Protein AF-I8U2A9-F1 (afdb_monomer_lite)

pLDDT: mean 92.54, std 3.43, range [76.19, 96.19]

Sequence (96 aa):
MIVFDEAVVKKMLLEEGYSDEGEIDMIFNELNIIDASLQRVLDAYLADRTIVDEFKVEGLTINIIMSKFKCDFWKALGFMNTSITNHQLAKELYDM

Foldseek 3Di:
DEDDDLVLLVVVCVVVPDPDPVVSVVLVVLRVLADHVCNVQVVCCSPPNDGDQVDAQLNDGLVLQCVQVVDDSSVSSSQVRVCVVPSVSRNVSNVD

Organism: NCBI:txid1192197

Structure (mmCIF, N/CA/C/O backbone):
data_AF-I8U2A9-F1
#
_entry.id   AF-I8U2A9-F1
#
loop_
_atom_site.group_PDB
_atom_site.id
_atom_site.type_symbol
_atom_site.label_atom_id
_atom_site.label_alt_id
_atom_site.label_comp_id
_atom_site.label_asym_id
_atom_site.label_entity_id
_atom_site.label_seq_id
_atom_site.pdbx_PDB_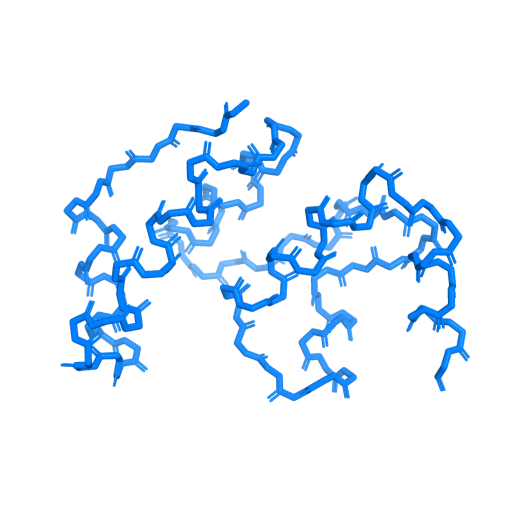ins_code
_atom_site.Cartn_x
_atom_site.Cartn_y
_atom_site.Cartn_z
_atom_site.occupancy
_atom_site.B_iso_or_equiv
_atom_site.auth_seq_id
_atom_site.auth_comp_id
_atom_site.auth_asym_id
_atom_site.auth_atom_id
_atom_site.pdbx_PDB_model_num
ATOM 1 N N . MET A 1 1 ? 0.655 6.812 -12.467 1.00 79.19 1 MET A N 1
ATOM 2 C CA . MET A 1 1 ? -0.001 7.154 -11.199 1.00 79.19 1 MET A CA 1
ATOM 3 C C . MET A 1 1 ? -1.256 6.323 -11.087 1.00 79.19 1 MET A C 1
ATOM 5 O O . MET A 1 1 ? -1.938 6.156 -12.096 1.00 79.19 1 MET A O 1
ATOM 9 N N . ILE A 1 2 ? -1.500 5.779 -9.906 1.00 91.62 2 ILE A N 1
ATOM 10 C CA . ILE A 1 2 ? -2.739 5.079 -9.567 1.00 91.62 2 ILE A CA 1
ATOM 11 C C . ILE A 1 2 ? -3.912 6.054 -9.402 1.00 91.62 2 ILE A C 1
ATOM 13 O O . ILE A 1 2 ? -3.721 7.257 -9.240 1.00 91.62 2 ILE A O 1
ATOM 17 N N . VAL A 1 3 ? -5.126 5.521 -9.436 1.00 91.81 3 VAL A N 1
ATOM 18 C CA . VAL A 1 3 ? -6.373 6.223 -9.128 1.00 91.81 3 VAL A CA 1
ATOM 19 C C . VAL A 1 3 ? -7.003 5.543 -7.920 1.00 91.81 3 VAL A C 1
ATOM 21 O O . VAL A 1 3 ? -7.096 4.318 -7.880 1.00 91.81 3 VAL A O 1
ATOM 24 N N . PHE A 1 4 ? -7.438 6.323 -6.938 1.00 93.06 4 PHE A N 1
ATOM 25 C CA . PHE A 1 4 ? -8.072 5.812 -5.727 1.00 93.06 4 PHE A CA 1
ATOM 26 C C . PHE A 1 4 ? -9.106 6.810 -5.199 1.00 93.06 4 PHE A C 1
ATOM 28 O O . PHE A 1 4 ? -9.047 8.003 -5.496 1.00 93.06 4 PHE A O 1
ATOM 35 N N . ASP A 1 5 ? -10.065 6.309 -4.425 1.00 93.69 5 ASP A N 1
ATOM 36 C CA . ASP A 1 5 ? -11.039 7.136 -3.716 1.00 93.69 5 ASP A CA 1
ATOM 37 C C . ASP A 1 5 ? -10.488 7.480 -2.326 1.00 93.69 5 ASP A C 1
ATOM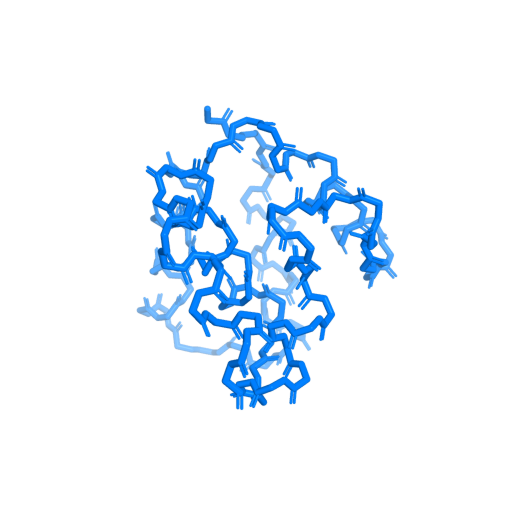 39 O O . ASP A 1 5 ? -10.331 6.605 -1.468 1.00 93.69 5 ASP A O 1
ATOM 43 N N . GLU A 1 6 ? -10.192 8.761 -2.103 1.00 93.44 6 GLU A N 1
ATOM 44 C CA . GLU A 1 6 ? -9.661 9.260 -0.833 1.00 93.44 6 GLU A CA 1
ATOM 45 C C . GLU A 1 6 ? -10.562 8.932 0.362 1.00 93.44 6 GLU A C 1
ATOM 47 O O . GLU A 1 6 ? -10.059 8.616 1.440 1.00 93.44 6 GLU A O 1
ATOM 52 N N . ALA A 1 7 ? -11.888 8.956 0.204 1.00 94.25 7 ALA A N 1
ATOM 53 C CA . ALA A 1 7 ? -12.806 8.658 1.298 1.00 94.25 7 ALA A CA 1
ATOM 54 C C . ALA A 1 7 ? -12.758 7.172 1.677 1.00 94.25 7 ALA A C 1
ATOM 56 O O . ALA A 1 7 ? -12.805 6.838 2.865 1.00 94.25 7 ALA A O 1
ATOM 57 N N . VAL A 1 8 ? -12.622 6.285 0.685 1.00 94.25 8 VAL A N 1
ATOM 58 C CA . VAL A 1 8 ? -12.462 4.839 0.912 1.00 94.25 8 VAL A CA 1
ATOM 59 C C . VAL A 1 8 ? -11.143 4.560 1.621 1.00 94.25 8 VAL A C 1
ATOM 61 O O . VAL A 1 8 ? -11.146 3.900 2.660 1.00 94.25 8 VAL A O 1
ATOM 64 N N . VAL A 1 9 ? -10.037 5.111 1.117 1.00 95.31 9 VAL A N 1
ATOM 65 C CA . VAL A 1 9 ? -8.704 4.945 1.719 1.00 95.31 9 VAL A CA 1
ATOM 66 C C . VAL A 1 9 ? -8.669 5.524 3.134 1.00 95.31 9 VAL A C 1
ATOM 68 O O . VAL A 1 9 ? -8.211 4.861 4.059 1.00 95.31 9 VAL A O 1
ATOM 71 N N . LYS A 1 10 ? -9.220 6.722 3.356 1.00 94.81 10 LYS A N 1
ATOM 72 C CA . LYS A 1 10 ? -9.254 7.334 4.691 1.00 94.81 10 LYS A CA 1
ATOM 73 C C . LYS A 1 10 ? -10.038 6.481 5.680 1.00 94.81 10 LYS A C 1
ATOM 75 O O . LYS A 1 10 ? -9.562 6.228 6.782 1.00 94.81 10 LYS A O 1
ATOM 80 N N . LYS A 1 11 ? -11.231 6.017 5.297 1.00 94.56 11 LYS A N 1
ATOM 81 C CA . LYS A 1 11 ? -12.040 5.126 6.141 1.00 94.56 11 LYS A CA 1
ATOM 82 C C . LYS A 1 11 ? -11.264 3.856 6.491 1.00 94.56 11 LYS A C 1
ATOM 84 O O . LYS A 1 11 ? -11.256 3.433 7.641 1.00 94.56 11 LYS A O 1
ATOM 89 N N . MET A 1 12 ? -10.600 3.291 5.495 1.00 94.75 12 MET A N 1
ATOM 90 C CA . MET A 1 12 ? -9.804 2.084 5.605 1.00 94.75 12 MET A CA 1
ATOM 91 C C . MET A 1 12 ? -8.628 2.230 6.583 1.00 94.75 12 MET A C 1
ATOM 93 O O . MET A 1 12 ? -8.453 1.375 7.447 1.00 94.75 12 MET A O 1
ATOM 97 N N . LEU A 1 13 ? -7.878 3.328 6.492 1.00 95.31 13 LEU A N 1
ATOM 98 C CA . LEU A 1 13 ? -6.787 3.654 7.412 1.00 95.31 13 LEU A CA 1
ATOM 99 C C . LEU A 1 13 ? -7.289 3.810 8.855 1.00 95.31 13 LEU A C 1
ATOM 101 O O . LEU A 1 13 ? -6.711 3.247 9.783 1.00 95.31 13 LEU A O 1
ATOM 105 N N . LEU A 1 14 ? -8.412 4.505 9.052 1.00 95.12 14 LEU A N 1
ATOM 106 C CA . LEU A 1 14 ? -9.020 4.645 10.379 1.00 95.12 14 LEU A CA 1
ATOM 107 C C . LEU A 1 14 ? -9.430 3.282 10.972 1.00 95.12 14 LEU A C 1
ATOM 109 O O . LEU A 1 14 ? -9.234 3.048 12.164 1.00 95.12 14 LEU A O 1
ATOM 113 N N . GLU A 1 15 ? -9.976 2.370 10.158 1.00 94.62 15 GLU A N 1
ATOM 114 C CA . GLU A 1 15 ? -10.328 1.001 10.580 1.00 94.62 15 GLU A CA 1
ATOM 115 C C . GLU A 1 15 ? -9.101 0.168 10.980 1.00 94.62 15 GLU A C 1
ATOM 117 O O . GLU A 1 15 ? -9.192 -0.690 11.857 1.00 94.62 15 GLU A O 1
ATOM 122 N N . GLU A 1 16 ? -7.953 0.431 10.360 1.00 92.94 16 GLU A N 1
ATOM 123 C CA . GLU A 1 16 ? -6.677 -0.234 10.647 1.00 92.94 16 GLU A CA 1
ATOM 124 C C . GLU A 1 16 ? -5.917 0.385 11.829 1.00 92.94 16 GLU A C 1
ATOM 126 O O . GLU A 1 16 ? -4.868 -0.123 12.223 1.00 92.94 16 GLU A O 1
ATOM 131 N N . GLY A 1 17 ? -6.464 1.441 12.436 1.00 94.56 17 GLY A N 1
ATOM 132 C CA . GLY A 1 17 ? -5.918 2.067 13.638 1.00 94.56 17 GLY A CA 1
ATOM 133 C C . GLY A 1 17 ? -5.002 3.259 13.379 1.00 94.56 17 GLY A C 1
ATOM 134 O O . GLY A 1 17 ? -4.415 3.771 14.333 1.00 94.56 17 GLY A O 1
ATOM 135 N N . TYR A 1 18 ? -4.903 3.743 12.138 1.00 94.00 18 TYR A N 1
ATOM 136 C CA . TYR A 1 18 ? -4.261 5.027 11.872 1.00 94.00 18 TYR A CA 1
ATOM 137 C C . TYR A 1 18 ? -5.133 6.139 12.448 1.00 94.00 18 TYR A C 1
ATOM 139 O O . TYR A 1 18 ? -6.284 6.307 12.054 1.00 94.00 18 TYR A O 1
ATOM 147 N N . SER A 1 19 ? -4.590 6.900 13.390 1.00 90.50 19 SER A N 1
ATOM 148 C CA . SER A 1 19 ? -5.274 8.049 13.996 1.00 90.50 19 SER A CA 1
ATOM 149 C C . SER A 1 19 ? -4.487 9.349 13.872 1.00 90.50 19 SER A C 1
ATOM 151 O O . SER A 1 19 ? -5.014 10.407 14.205 1.00 90.50 19 SER A O 1
ATOM 153 N N . ASP A 1 20 ? -3.227 9.269 13.447 1.00 93.44 20 ASP A N 1
ATOM 154 C CA . ASP A 1 20 ? -2.380 10.432 13.222 1.00 93.44 20 ASP A CA 1
ATOM 155 C C . ASP A 1 20 ? -2.648 11.008 11.827 1.00 93.44 20 ASP A C 1
ATOM 157 O O . ASP A 1 20 ? -2.494 10.322 10.816 1.00 93.44 20 ASP A O 1
ATOM 161 N N . GLU A 1 21 ? -3.080 12.270 11.769 1.00 91.44 21 GLU A N 1
ATOM 162 C CA . GLU A 1 21 ? -3.378 12.936 10.494 1.00 91.44 21 GLU A CA 1
ATOM 163 C C . GLU A 1 21 ? -2.126 13.074 9.621 1.00 91.44 21 GLU A C 1
ATOM 165 O O . GLU A 1 21 ? -2.223 12.947 8.404 1.00 91.44 21 GLU A O 1
ATOM 170 N N . GLY A 1 22 ? -0.948 13.251 10.229 1.00 92.19 22 GLY A N 1
ATOM 171 C CA . GLY A 1 22 ? 0.317 13.333 9.504 1.00 92.19 22 GLY A CA 1
ATOM 172 C C . GLY A 1 22 ? 0.681 12.021 8.810 1.00 92.19 22 GLY A C 1
ATOM 173 O O . GLY A 1 22 ? 1.103 12.038 7.654 1.00 92.19 22 GLY A O 1
ATOM 174 N N . GLU A 1 23 ? 0.480 10.881 9.474 1.00 91.62 23 GLU A N 1
ATOM 175 C CA . GLU A 1 23 ? 0.663 9.558 8.863 1.00 91.62 23 GLU A CA 1
ATOM 176 C C . GLU A 1 23 ? -0.339 9.306 7.731 1.00 91.62 23 GLU A C 1
ATOM 178 O O . GLU A 1 23 ? 0.046 8.818 6.667 1.00 91.62 23 GLU A O 1
ATOM 183 N N . ILE A 1 24 ? -1.609 9.674 7.919 1.00 93.62 24 ILE A N 1
ATOM 184 C CA . ILE A 1 24 ? -2.643 9.530 6.883 1.00 93.62 24 ILE A CA 1
ATOM 185 C C . ILE A 1 24 ? -2.302 10.387 5.653 1.00 93.62 24 ILE A C 1
ATOM 187 O O . ILE A 1 24 ? -2.353 9.895 4.523 1.00 93.62 24 ILE A O 1
ATOM 191 N N . ASP A 1 25 ? -1.899 11.641 5.858 1.00 94.06 25 ASP A N 1
ATOM 192 C CA . ASP A 1 25 ? -1.486 12.542 4.780 1.00 94.06 25 ASP A CA 1
ATOM 193 C C . ASP A 1 25 ? -0.228 12.031 4.064 1.00 94.06 25 ASP A C 1
ATOM 195 O O . ASP A 1 25 ? -0.110 12.148 2.841 1.00 94.06 25 ASP A O 1
ATOM 199 N N . MET A 1 26 ? 0.713 11.425 4.796 1.00 92.38 26 MET A N 1
ATOM 200 C CA . MET A 1 26 ? 1.896 10.803 4.201 1.00 92.38 26 MET A CA 1
ATOM 201 C C . MET A 1 26 ? 1.508 9.661 3.258 1.00 92.38 26 MET A C 1
ATOM 203 O O . MET A 1 26 ? 2.012 9.615 2.137 1.00 92.38 26 MET A O 1
ATOM 207 N N . ILE A 1 27 ? 0.570 8.799 3.658 1.00 93.94 27 ILE A N 1
ATOM 208 C CA . ILE A 1 27 ? 0.074 7.710 2.805 1.00 93.94 27 ILE A CA 1
ATOM 209 C C . ILE A 1 27 ? -0.591 8.273 1.546 1.00 93.94 27 ILE A C 1
ATOM 211 O O . ILE A 1 27 ? -0.318 7.795 0.447 1.00 93.94 27 ILE A O 1
ATOM 215 N N . PHE A 1 28 ? -1.399 9.329 1.658 1.00 94.31 28 PHE A N 1
ATOM 216 C CA . PHE A 1 28 ? -1.980 9.975 0.476 1.00 94.31 28 PHE A CA 1
ATOM 217 C C . PHE A 1 28 ? -0.927 10.564 -0.465 1.00 94.31 28 PHE A C 1
ATOM 219 O O . PHE A 1 28 ? -1.027 10.408 -1.686 1.00 94.31 28 PHE A O 1
ATOM 226 N N . ASN A 1 29 ? 0.110 11.197 0.081 1.00 92.25 29 ASN A N 1
ATOM 227 C CA . ASN A 1 29 ? 1.226 11.706 -0.713 1.00 92.25 29 ASN A CA 1
ATOM 228 C C . ASN A 1 29 ? 1.986 10.580 -1.423 1.00 92.25 29 ASN A C 1
ATOM 230 O O . ASN A 1 29 ? 2.343 10.735 -2.591 1.00 92.25 29 ASN A O 1
ATOM 234 N N . GLU A 1 30 ? 2.194 9.446 -0.754 1.00 90.69 30 GLU A N 1
ATOM 235 C CA . GLU A 1 30 ? 2.803 8.267 -1.367 1.00 90.69 30 GLU A CA 1
ATOM 236 C C . GLU A 1 30 ? 1.930 7.715 -2.493 1.00 90.69 30 GLU A C 1
ATOM 238 O O . GLU A 1 30 ? 2.428 7.537 -3.603 1.00 90.69 30 GLU A O 1
ATOM 243 N N . LEU A 1 31 ? 0.626 7.527 -2.265 1.00 92.81 31 LEU A N 1
ATOM 244 C CA . LEU A 1 31 ? -0.312 7.027 -3.277 1.00 92.81 31 LEU A CA 1
ATOM 245 C C . LEU A 1 31 ? -0.305 7.889 -4.555 1.00 92.81 31 LEU A C 1
ATOM 247 O O . LEU A 1 31 ? -0.346 7.353 -5.663 1.00 92.81 31 LEU A O 1
ATOM 251 N N . ASN A 1 32 ? -0.146 9.209 -4.428 1.00 91.31 32 ASN A N 1
ATOM 252 C CA . ASN A 1 32 ? -0.042 10.133 -5.566 1.00 91.31 32 ASN A CA 1
ATOM 253 C C . ASN A 1 32 ? 1.228 9.961 -6.420 1.00 91.31 32 ASN A C 1
ATOM 255 O O . ASN A 1 32 ? 1.302 10.486 -7.533 1.00 91.31 32 ASN A O 1
ATOM 259 N N . ILE A 1 33 ? 2.233 9.229 -5.940 1.00 90.25 33 ILE A N 1
ATOM 260 C CA . ILE A 1 33 ? 3.469 8.943 -6.685 1.00 90.25 33 ILE A CA 1
ATOM 261 C C . ILE A 1 33 ? 3.647 7.453 -6.995 1.00 90.25 33 ILE A C 1
ATOM 263 O O . ILE A 1 33 ? 4.670 7.065 -7.564 1.00 90.25 33 ILE A O 1
ATOM 267 N N . ILE A 1 34 ? 2.662 6.613 -6.659 1.00 91.81 34 ILE A N 1
ATOM 268 C CA . ILE A 1 34 ? 2.716 5.182 -6.953 1.00 91.81 34 ILE A CA 1
ATOM 269 C C . ILE A 1 34 ? 2.568 4.914 -8.454 1.00 91.81 34 ILE A C 1
ATOM 271 O O . ILE A 1 34 ? 1.733 5.497 -9.161 1.00 91.81 34 ILE A O 1
ATOM 275 N N . ASP A 1 35 ? 3.403 4.001 -8.942 1.00 93.38 35 ASP A N 1
ATOM 276 C CA . ASP A 1 35 ? 3.409 3.527 -10.313 1.00 93.38 35 ASP A CA 1
ATOM 277 C C . ASP A 1 35 ? 2.073 2.863 -10.681 1.00 93.38 35 ASP A C 1
ATOM 279 O O . ASP A 1 35 ? 1.481 2.109 -9.909 1.00 93.38 35 ASP A O 1
ATOM 283 N N . ALA A 1 36 ? 1.590 3.130 -11.897 1.00 93.94 36 ALA A N 1
ATOM 284 C CA . ALA A 1 36 ? 0.283 2.643 -12.342 1.00 93.94 36 ALA A CA 1
ATOM 285 C C . ALA A 1 36 ? 0.193 1.105 -12.389 1.00 93.94 36 ALA A C 1
ATOM 287 O O . ALA A 1 36 ? -0.902 0.552 -12.308 1.00 93.94 36 ALA A O 1
ATOM 288 N N . SER A 1 37 ? 1.321 0.400 -12.495 1.00 93.62 37 SER A N 1
ATOM 289 C CA . SER A 1 37 ? 1.357 -1.065 -12.479 1.00 93.62 37 SER A CA 1
ATOM 290 C C . SER A 1 37 ? 0.902 -1.673 -11.144 1.00 93.62 37 SER A C 1
ATOM 292 O O . SER A 1 37 ? 0.447 -2.818 -11.123 1.00 93.62 37 SER A O 1
ATOM 294 N N . LEU A 1 38 ? 0.919 -0.895 -10.054 1.00 94.75 38 LEU A N 1
ATOM 295 C CA . LEU A 1 38 ? 0.415 -1.302 -8.741 1.00 94.75 38 LEU A CA 1
ATOM 296 C C . LEU A 1 38 ? -1.090 -1.078 -8.557 1.00 94.75 38 LEU A C 1
ATOM 298 O O . LEU A 1 38 ? -1.625 -1.459 -7.517 1.00 94.75 38 LEU A O 1
ATOM 302 N N . GLN A 1 39 ? -1.802 -0.548 -9.561 1.00 94.94 39 GLN A N 1
ATOM 303 C CA . GLN A 1 39 ? -3.247 -0.303 -9.474 1.00 94.94 39 GLN A CA 1
ATOM 304 C C . GLN A 1 39 ? -4.016 -1.556 -9.042 1.00 94.94 39 GLN A C 1
ATOM 306 O O . GLN A 1 39 ? -4.784 -1.513 -8.092 1.00 94.94 39 GLN A O 1
ATOM 311 N N . ARG A 1 40 ? -3.752 -2.702 -9.683 1.00 94.81 40 ARG A N 1
ATOM 312 C CA . ARG A 1 40 ? -4.442 -3.962 -9.363 1.00 94.81 40 ARG A CA 1
ATOM 313 C C . ARG A 1 40 ? -4.148 -4.446 -7.941 1.00 94.81 40 ARG A C 1
ATOM 315 O O . ARG A 1 40 ? -5.002 -5.079 -7.329 1.00 94.81 40 ARG A O 1
ATOM 322 N N . VAL A 1 41 ? -2.943 -4.178 -7.438 1.00 95.31 41 VAL A N 1
ATOM 323 C CA . VAL A 1 41 ? -2.541 -4.536 -6.072 1.00 95.31 41 VAL A CA 1
ATOM 324 C C . VAL A 1 41 ? -3.326 -3.693 -5.070 1.00 95.31 41 VAL A C 1
ATOM 326 O O . VAL A 1 41 ? -3.875 -4.243 -4.119 1.00 95.31 41 VAL A O 1
ATOM 329 N N . LEU A 1 42 ? -3.431 -2.383 -5.315 1.00 95.94 42 LEU A N 1
ATOM 330 C CA . LEU A 1 42 ? -4.231 -1.489 -4.485 1.00 95.94 42 LEU A CA 1
ATOM 331 C C . LEU A 1 42 ? -5.721 -1.840 -4.550 1.00 95.94 42 LEU A C 1
ATOM 333 O O . LEU A 1 42 ? -6.332 -2.020 -3.505 1.00 95.94 42 LEU A O 1
ATOM 337 N N . ASP A 1 43 ? -6.294 -1.999 -5.743 1.00 95.19 43 ASP A N 1
ATOM 338 C CA . ASP A 1 43 ? -7.723 -2.289 -5.924 1.00 95.19 43 ASP A CA 1
ATOM 339 C C . ASP A 1 43 ? -8.151 -3.565 -5.190 1.00 95.19 43 ASP A C 1
ATOM 341 O O . ASP A 1 43 ? -9.191 -3.585 -4.532 1.00 95.19 43 ASP A O 1
ATOM 345 N N . ALA A 1 44 ? -7.339 -4.624 -5.271 1.00 95.44 44 ALA A N 1
ATOM 346 C CA . ALA A 1 44 ? -7.598 -5.869 -4.556 1.00 95.44 44 ALA A CA 1
ATOM 347 C C . ALA A 1 44 ? -7.576 -5.662 -3.035 1.00 95.44 44 ALA A C 1
ATOM 349 O O . ALA A 1 44 ? -8.462 -6.143 -2.328 1.00 95.44 44 ALA A O 1
ATOM 350 N N . TYR A 1 45 ? -6.612 -4.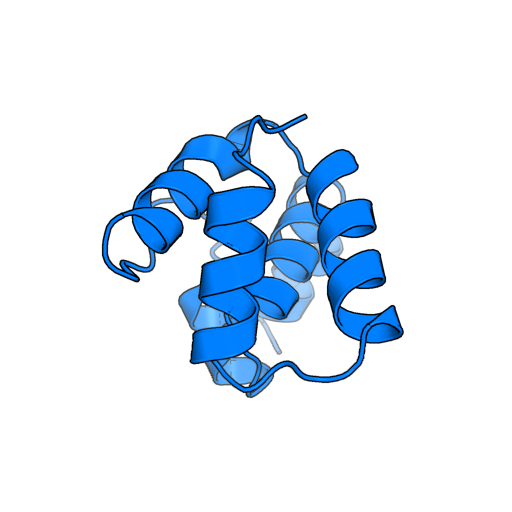890 -2.531 1.00 95.94 45 TYR A N 1
ATOM 351 C CA . TYR A 1 45 ? -6.548 -4.588 -1.107 1.00 95.94 45 TYR A CA 1
ATOM 352 C C . TYR A 1 45 ? -7.735 -3.737 -0.639 1.00 95.94 45 TYR A C 1
ATOM 354 O O . TYR A 1 45 ? -8.327 -4.026 0.403 1.00 95.94 45 TYR A O 1
ATOM 362 N N . LEU A 1 46 ? -8.123 -2.724 -1.421 1.00 94.44 46 LEU A N 1
ATOM 363 C CA . LEU A 1 46 ? -9.263 -1.859 -1.117 1.00 94.44 46 LEU A CA 1
ATOM 364 C C . LEU A 1 46 ? -10.596 -2.623 -1.126 1.00 94.44 46 LEU A C 1
ATOM 366 O O . LEU A 1 46 ? -11.498 -2.278 -0.362 1.00 94.44 46 LEU A O 1
ATOM 370 N N . ALA A 1 47 ? -10.728 -3.647 -1.973 1.00 94.38 47 ALA A N 1
ATOM 371 C CA . ALA A 1 47 ? -11.952 -4.431 -2.100 1.00 94.38 47 ALA A CA 1
ATOM 372 C C . ALA A 1 47 ? -12.195 -5.356 -0.897 1.00 94.38 47 ALA A C 1
ATOM 374 O O . ALA A 1 47 ? -13.301 -5.374 -0.354 1.00 94.38 47 ALA A O 1
ATOM 375 N N . ASP A 1 48 ? -11.192 -6.137 -0.490 1.00 94.19 48 ASP A N 1
ATOM 376 C CA . ASP A 1 48 ? -11.371 -7.186 0.526 1.00 94.19 48 ASP A CA 1
ATOM 377 C C . ASP A 1 48 ? -10.094 -7.566 1.295 1.00 94.19 48 ASP A C 1
ATOM 379 O O . ASP A 1 48 ? -10.038 -8.620 1.929 1.00 94.19 48 ASP A O 1
ATOM 383 N N . ARG A 1 49 ? -9.078 -6.695 1.298 1.00 93.19 49 ARG A N 1
ATOM 384 C CA . ARG A 1 49 ? -7.763 -6.921 1.938 1.00 93.19 49 ARG A CA 1
ATOM 385 C C . ARG A 1 49 ? -6.930 -8.015 1.286 1.00 93.19 49 ARG A C 1
ATOM 387 O O . ARG A 1 49 ? -5.947 -8.468 1.877 1.00 93.19 49 ARG A O 1
ATOM 394 N N . THR A 1 50 ? -7.284 -8.435 0.076 1.00 95.06 50 THR A N 1
ATOM 395 C CA . THR A 1 50 ? -6.491 -9.420 -0.653 1.00 95.06 50 THR A CA 1
ATOM 396 C C . THR A 1 50 ? -5.111 -8.862 -0.984 1.00 95.06 50 THR A C 1
ATOM 398 O O . THR A 1 50 ? -4.974 -7.818 -1.620 1.00 95.06 50 THR A O 1
ATOM 401 N N . ILE A 1 51 ? -4.074 -9.610 -0.605 1.00 93.62 51 ILE A N 1
ATOM 402 C CA . ILE A 1 51 ? -2.698 -9.349 -1.026 1.00 93.62 51 ILE A CA 1
ATOM 403 C C . ILE A 1 51 ? -2.402 -10.154 -2.290 1.00 93.62 51 ILE A C 1
ATOM 405 O O . ILE A 1 51 ? -2.415 -11.386 -2.281 1.00 93.62 51 ILE A O 1
ATOM 409 N N . VAL A 1 52 ? -2.131 -9.452 -3.389 1.00 90.75 52 VAL A N 1
ATOM 410 C CA . VAL A 1 52 ? -1.871 -10.066 -4.696 1.00 90.75 52 VAL A CA 1
ATOM 411 C C . VAL A 1 52 ? -0.383 -10.393 -4.844 1.00 90.75 52 VAL A C 1
ATOM 413 O O . VAL A 1 52 ? 0.425 -9.513 -5.126 1.00 90.75 52 VAL A O 1
ATOM 416 N N . ASP A 1 53 ? -0.027 -11.673 -4.724 1.00 87.06 53 ASP A N 1
ATOM 417 C CA . ASP A 1 53 ? 1.354 -12.157 -4.920 1.00 87.06 53 ASP A CA 1
ATOM 418 C C . ASP A 1 53 ? 1.754 -12.365 -6.390 1.00 87.06 53 ASP A C 1
ATOM 420 O O . ASP A 1 53 ? 2.912 -12.653 -6.693 1.00 87.06 53 ASP A O 1
ATOM 424 N N . GLU A 1 54 ? 0.813 -12.221 -7.329 1.00 89.56 54 GLU A N 1
ATOM 425 C CA . GLU A 1 54 ? 1.113 -12.307 -8.765 1.00 89.56 54 GLU A CA 1
ATOM 426 C C . GLU A 1 54 ? 2.043 -11.174 -9.225 1.00 89.56 54 GLU A C 1
ATOM 428 O O . GLU A 1 54 ? 2.839 -11.365 -10.148 1.00 89.56 54 GLU A O 1
ATOM 433 N N . PHE A 1 55 ? 1.951 -10.002 -8.586 1.00 91.56 55 PHE A N 1
ATOM 434 C CA . PHE A 1 55 ? 2.823 -8.872 -8.878 1.00 91.56 55 PHE A CA 1
ATOM 435 C C . PHE A 1 55 ? 4.157 -9.034 -8.148 1.00 91.56 55 PHE A C 1
ATOM 437 O O . PHE A 1 55 ? 4.202 -9.112 -6.918 1.00 91.56 55 PHE A O 1
ATOM 444 N N . LYS A 1 56 ? 5.252 -9.055 -8.911 1.00 92.88 56 LYS A N 1
ATOM 445 C CA . LYS A 1 56 ? 6.599 -9.212 -8.364 1.00 92.88 56 LYS A CA 1
ATOM 446 C C . LYS A 1 56 ? 7.649 -8.463 -9.163 1.00 92.88 56 LYS A C 1
ATOM 448 O O . LYS A 1 56 ? 7.569 -8.400 -10.390 1.00 92.88 56 LYS A O 1
ATOM 453 N N . VAL A 1 57 ? 8.676 -7.997 -8.464 1.00 92.06 57 VAL A N 1
ATOM 454 C CA . VAL A 1 57 ? 9.875 -7.385 -9.050 1.00 92.06 57 VAL A CA 1
ATOM 455 C C . VAL A 1 57 ? 11.082 -8.179 -8.571 1.00 92.06 57 VAL A C 1
ATOM 457 O O . VAL A 1 57 ? 11.292 -8.297 -7.372 1.00 92.06 57 VAL A O 1
ATOM 460 N N . GLU A 1 58 ? 11.829 -8.798 -9.489 1.00 93.00 58 GLU A N 1
ATOM 461 C CA . GLU A 1 58 ? 12.973 -9.673 -9.154 1.00 93.00 58 GLU A CA 1
ATOM 462 C C . GLU A 1 58 ? 12.645 -10.780 -8.122 1.00 93.00 58 GLU A C 1
ATOM 464 O O . GLU A 1 58 ? 13.497 -11.224 -7.363 1.00 93.00 58 GLU A O 1
ATOM 469 N N . GLY A 1 59 ? 11.387 -11.240 -8.079 1.00 91.12 59 GLY A N 1
ATOM 470 C CA . GLY A 1 59 ? 10.917 -12.239 -7.110 1.00 91.12 59 GLY A CA 1
ATOM 471 C C . GLY A 1 59 ? 10.377 -11.668 -5.793 1.00 91.12 59 GLY A C 1
ATOM 472 O O . GLY A 1 59 ? 9.714 -12.400 -5.060 1.00 91.12 59 GLY A O 1
ATOM 473 N N . LEU A 1 60 ? 10.570 -10.375 -5.522 1.00 92.50 60 LEU A N 1
ATOM 474 C CA . LEU A 1 60 ? 9.995 -9.669 -4.378 1.00 92.50 60 LEU A CA 1
ATOM 475 C C . LEU A 1 60 ? 8.485 -9.457 -4.577 1.00 92.50 60 LEU A C 1
ATOM 477 O O . LEU A 1 60 ? 8.081 -8.900 -5.595 1.00 92.50 60 LEU A O 1
ATOM 481 N N . THR A 1 61 ? 7.660 -9.863 -3.605 1.00 95.69 61 THR A N 1
ATOM 482 C CA . THR A 1 61 ? 6.202 -9.615 -3.561 1.00 95.69 61 THR A CA 1
ATOM 483 C C . THR A 1 61 ? 5.824 -8.767 -2.345 1.00 95.69 61 THR A C 1
ATOM 485 O O . THR A 1 61 ? 6.616 -8.629 -1.409 1.00 95.69 61 THR A O 1
ATOM 488 N N . ILE A 1 62 ? 4.595 -8.233 -2.319 1.00 96.19 62 ILE A N 1
ATOM 489 C CA . ILE A 1 62 ? 4.063 -7.500 -1.155 1.00 96.19 62 ILE A CA 1
ATOM 490 C C . ILE A 1 62 ? 4.104 -8.367 0.111 1.00 96.19 62 ILE A C 1
ATOM 492 O O . ILE A 1 62 ? 4.601 -7.903 1.136 1.00 96.19 62 ILE A O 1
ATOM 496 N N . ASN A 1 63 ? 3.684 -9.638 0.044 1.00 95.56 63 ASN A N 1
ATOM 497 C CA . ASN A 1 63 ? 3.733 -10.530 1.209 1.00 95.56 63 ASN A CA 1
ATOM 498 C C . ASN A 1 63 ? 5.160 -10.764 1.714 1.00 95.56 63 ASN A C 1
ATOM 500 O O . ASN A 1 63 ? 5.378 -10.836 2.926 1.00 95.56 63 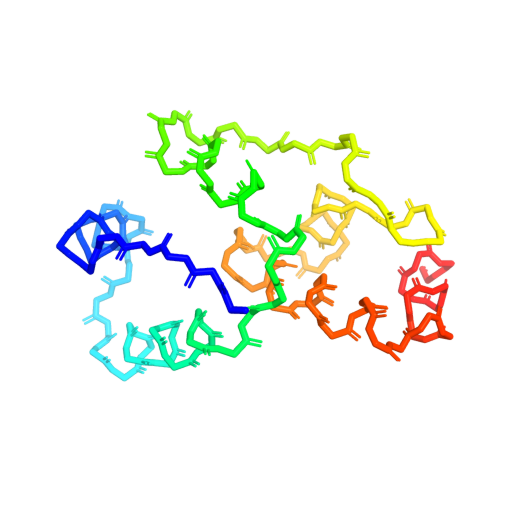ASN A O 1
ATOM 504 N N . ILE A 1 64 ? 6.144 -10.866 0.812 1.00 94.69 64 ILE A N 1
ATOM 505 C CA . ILE A 1 64 ? 7.549 -11.007 1.213 1.00 94.69 64 ILE A CA 1
ATOM 506 C C . ILE A 1 64 ? 8.003 -9.760 1.973 1.00 94.69 64 ILE A C 1
ATOM 508 O O . ILE A 1 64 ? 8.597 -9.894 3.043 1.00 94.69 64 ILE A O 1
ATOM 512 N N . ILE A 1 65 ? 7.683 -8.566 1.468 1.00 95.44 65 ILE A N 1
ATOM 513 C CA . ILE A 1 65 ? 8.024 -7.297 2.122 1.00 95.44 65 ILE A CA 1
ATOM 514 C C . ILE A 1 65 ? 7.368 -7.223 3.508 1.00 95.44 65 ILE A C 1
ATOM 516 O O . ILE A 1 65 ? 8.069 -7.063 4.507 1.00 95.44 65 ILE A O 1
ATOM 520 N N . MET A 1 66 ? 6.051 -7.429 3.598 1.00 95.69 66 MET A N 1
ATOM 521 C CA . MET A 1 66 ? 5.320 -7.407 4.873 1.00 95.69 66 MET A CA 1
ATOM 522 C C . MET A 1 66 ? 5.911 -8.397 5.886 1.00 95.69 66 MET A C 1
ATOM 524 O O . MET A 1 66 ? 6.141 -8.059 7.049 1.00 95.69 66 MET A O 1
ATOM 528 N N . SER A 1 67 ? 6.214 -9.621 5.446 1.00 94.81 67 SER A N 1
ATOM 529 C CA . SER A 1 67 ? 6.752 -10.671 6.313 1.00 94.81 67 SER A CA 1
ATOM 530 C C . SER A 1 67 ? 8.175 -10.377 6.794 1.00 94.81 67 SER A C 1
ATOM 532 O O . SER A 1 67 ? 8.459 -10.576 7.983 1.00 94.81 67 SER A O 1
ATOM 534 N N . LYS A 1 68 ? 9.059 -9.897 5.908 1.00 92.94 68 LYS A N 1
ATOM 535 C CA . LYS A 1 68 ? 10.459 -9.583 6.237 1.00 92.94 68 LYS A CA 1
ATOM 536 C C . LYS A 1 68 ? 10.570 -8.342 7.117 1.00 92.94 68 L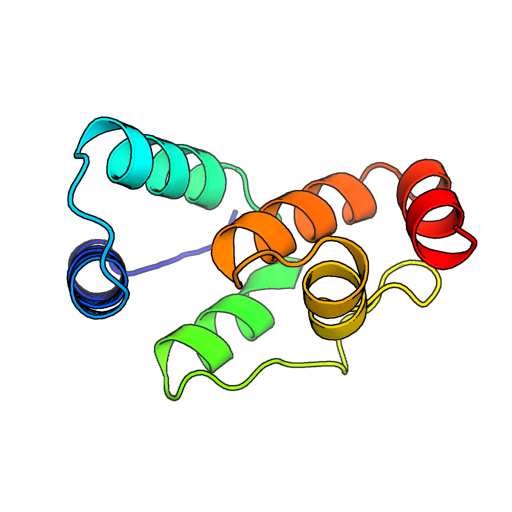YS A C 1
ATOM 538 O O . LYS A 1 68 ? 11.245 -8.385 8.142 1.00 92.94 68 LYS A O 1
ATOM 543 N N . PHE A 1 69 ? 9.871 -7.267 6.760 1.00 92.62 69 PHE A N 1
ATOM 544 C CA . PHE A 1 69 ? 9.980 -5.971 7.437 1.00 92.62 69 PHE A CA 1
ATOM 545 C C . PHE A 1 69 ? 8.975 -5.781 8.575 1.00 92.62 69 PHE A C 1
ATOM 547 O O . PHE A 1 69 ? 9.013 -4.753 9.246 1.00 92.62 69 PHE A O 1
ATOM 554 N N . LYS A 1 70 ? 8.101 -6.770 8.819 1.00 94.00 70 LYS A N 1
ATOM 555 C CA . LYS A 1 70 ? 7.045 -6.718 9.846 1.00 94.00 70 LYS A CA 1
ATOM 556 C C . LYS A 1 70 ? 6.215 -5.436 9.737 1.00 94.00 70 LYS A C 1
ATOM 558 O O . LYS A 1 70 ? 5.929 -4.787 10.740 1.00 94.00 70 LYS A O 1
ATOM 563 N N . CYS A 1 71 ? 5.860 -5.078 8.506 1.00 94.00 71 CYS A N 1
ATOM 564 C CA . CYS A 1 71 ? 5.101 -3.878 8.188 1.00 94.00 71 CYS A CA 1
ATOM 565 C C . CYS A 1 71 ? 3.718 -4.207 7.615 1.00 94.00 71 CYS A C 1
ATOM 567 O O . CYS A 1 71 ? 3.439 -5.334 7.200 1.00 94.00 71 CYS A O 1
ATOM 569 N N . ASP A 1 72 ? 2.852 -3.198 7.638 1.00 95.25 72 ASP A N 1
ATOM 570 C CA . ASP A 1 72 ? 1.531 -3.216 7.020 1.00 95.25 72 ASP A CA 1
ATOM 571 C C . ASP A 1 72 ? 1.598 -3.130 5.484 1.00 95.25 72 ASP A C 1
ATOM 573 O O . ASP A 1 72 ? 2.662 -2.980 4.871 1.00 95.25 72 ASP A O 1
ATOM 577 N N . PHE A 1 73 ? 0.422 -3.237 4.864 1.00 96.06 73 PHE A N 1
ATOM 578 C CA . PHE A 1 73 ? 0.259 -3.154 3.420 1.00 96.06 73 PHE A CA 1
ATOM 579 C C . PHE A 1 73 ? 0.755 -1.824 2.841 1.00 96.06 73 PHE A C 1
ATOM 581 O O . PHE A 1 73 ? 1.433 -1.838 1.819 1.00 96.06 73 PHE A O 1
ATOM 588 N N . TRP A 1 74 ? 0.454 -0.688 3.476 1.00 95.38 74 TRP A N 1
ATOM 589 C CA . TRP A 1 74 ? 0.762 0.641 2.937 1.00 95.38 74 TRP A CA 1
ATOM 590 C C . TRP A 1 74 ? 2.265 0.861 2.829 1.00 95.38 74 TRP A C 1
ATOM 592 O O . TRP A 1 74 ? 2.773 1.209 1.762 1.00 95.38 74 TRP A O 1
ATOM 602 N N . LYS A 1 75 ? 2.999 0.527 3.894 1.00 93.88 75 LYS A N 1
ATOM 603 C CA . LYS A 1 75 ? 4.464 0.547 3.880 1.00 93.88 75 LYS A CA 1
ATOM 604 C C . LYS A 1 75 ? 5.012 -0.420 2.839 1.00 93.88 75 LYS A C 1
ATOM 606 O O . LYS A 1 75 ? 5.921 -0.067 2.087 1.00 93.88 75 LYS A O 1
ATOM 611 N N . ALA A 1 76 ? 4.465 -1.634 2.765 1.00 95.62 76 ALA A N 1
ATOM 612 C CA . ALA A 1 76 ? 4.910 -2.620 1.787 1.00 95.62 76 ALA A CA 1
ATOM 613 C C . ALA A 1 76 ? 4.675 -2.169 0.335 1.00 95.62 76 ALA A C 1
ATOM 615 O O . ALA A 1 76 ? 5.522 -2.408 -0.530 1.00 95.62 76 ALA A O 1
ATOM 616 N N . LEU A 1 77 ? 3.572 -1.470 0.076 1.00 95.38 77 LEU A N 1
ATOM 617 C CA . LEU A 1 77 ? 3.243 -0.892 -1.220 1.00 95.38 77 LEU A CA 1
ATOM 618 C C . LEU A 1 77 ? 4.253 0.197 -1.619 1.00 95.38 77 LEU A C 1
ATOM 620 O O . LEU A 1 77 ? 4.725 0.195 -2.757 1.00 95.38 77 LEU A O 1
ATOM 624 N N . GLY A 1 78 ? 4.670 1.055 -0.683 1.00 93.25 78 GLY A N 1
ATOM 625 C CA . GLY A 1 78 ? 5.733 2.046 -0.899 1.00 93.25 78 GLY A CA 1
ATOM 626 C C . GLY A 1 78 ? 7.097 1.418 -1.232 1.00 93.25 78 GLY A C 1
ATOM 627 O O . GLY A 1 78 ? 7.776 1.836 -2.180 1.00 93.25 78 GLY A O 1
ATOM 628 N N . PHE A 1 79 ? 7.483 0.351 -0.522 1.00 92.88 79 PHE A N 1
ATOM 629 C CA . PHE A 1 79 ? 8.694 -0.421 -0.842 1.00 92.88 79 PHE A CA 1
ATOM 630 C C . PHE A 1 79 ? 8.624 -1.055 -2.232 1.00 92.88 79 PHE A C 1
ATOM 632 O O . PHE A 1 79 ? 9.598 -0.998 -2.990 1.00 92.88 79 PHE A O 1
ATOM 639 N N . MET A 1 80 ? 7.476 -1.633 -2.587 1.00 94.94 80 MET A N 1
ATOM 640 C CA . MET A 1 80 ? 7.271 -2.211 -3.911 1.00 94.94 80 MET A CA 1
ATOM 641 C C . MET A 1 80 ? 7.366 -1.143 -5.003 1.00 94.94 80 MET A C 1
ATOM 643 O O . MET A 1 80 ? 8.051 -1.351 -6.001 1.00 94.94 80 MET A O 1
ATOM 647 N N . ASN A 1 81 ? 6.763 0.028 -4.791 1.00 94.44 81 ASN A N 1
ATOM 648 C CA . ASN A 1 81 ? 6.840 1.145 -5.729 1.00 94.44 81 ASN A CA 1
ATOM 649 C C . ASN A 1 81 ? 8.289 1.584 -5.990 1.00 94.44 81 ASN A C 1
ATOM 651 O O . ASN A 1 81 ? 8.711 1.756 -7.133 1.00 94.44 81 ASN A O 1
ATOM 655 N N . THR A 1 82 ? 9.087 1.691 -4.926 1.00 92.12 82 THR A N 1
ATOM 656 C CA . THR A 1 82 ? 10.519 2.009 -5.034 1.00 92.12 82 THR A CA 1
ATOM 657 C C . THR A 1 82 ? 11.274 0.918 -5.801 1.00 92.12 82 THR A C 1
ATOM 659 O O . THR A 1 82 ? 12.123 1.207 -6.644 1.00 92.12 82 THR A O 1
ATOM 662 N N . SER A 1 83 ? 10.924 -0.345 -5.560 1.00 92.88 83 SER A N 1
ATOM 663 C CA . SER A 1 83 ? 11.550 -1.513 -6.188 1.00 92.88 83 SER A CA 1
ATOM 664 C C . SER A 1 83 ? 11.305 -1.585 -7.700 1.00 92.88 83 SER A C 1
ATOM 666 O O . SER A 1 83 ? 12.195 -2.019 -8.427 1.00 92.88 83 SER A O 1
ATOM 668 N N . ILE A 1 84 ? 10.161 -1.095 -8.197 1.00 91.81 84 ILE A N 1
ATOM 669 C CA . ILE A 1 84 ? 9.850 -1.036 -9.642 1.00 91.81 84 ILE A CA 1
ATOM 670 C C . ILE A 1 84 ? 10.879 -0.197 -10.409 1.00 91.81 84 ILE A C 1
ATOM 672 O O . ILE A 1 84 ? 11.256 -0.541 -11.525 1.00 91.81 84 ILE A O 1
ATOM 676 N N . THR A 1 85 ? 11.352 0.903 -9.824 1.00 88.19 85 THR A N 1
ATOM 677 C CA . THR A 1 85 ? 12.340 1.780 -10.478 1.00 88.19 85 THR A CA 1
ATOM 678 C C . THR A 1 85 ? 13.781 1.430 -10.109 1.00 88.19 85 THR A C 1
ATOM 680 O O . THR A 1 85 ? 14.710 1.805 -10.826 1.00 88.19 85 THR A O 1
ATOM 683 N N . ASN A 1 86 ? 13.981 0.668 -9.031 1.00 91.19 86 ASN A N 1
ATOM 684 C CA . ASN A 1 86 ? 15.284 0.222 -8.556 1.00 91.19 86 ASN A CA 1
ATOM 685 C C . ASN A 1 86 ? 15.314 -1.304 -8.365 1.00 91.19 86 ASN A C 1
ATOM 687 O O . ASN A 1 86 ? 15.221 -1.824 -7.253 1.00 91.19 86 ASN A O 1
ATOM 691 N N . HIS A 1 87 ? 15.495 -2.026 -9.471 1.00 88.75 87 HIS A N 1
ATOM 692 C CA . HIS A 1 87 ? 15.547 -3.493 -9.484 1.00 88.75 87 HIS A CA 1
ATOM 693 C C . HIS A 1 87 ? 16.700 -4.065 -8.643 1.00 88.75 87 HIS A C 1
ATOM 695 O O . HIS A 1 87 ? 16.579 -5.155 -8.088 1.00 88.75 87 HIS A O 1
ATOM 701 N N . GLN A 1 88 ? 17.816 -3.338 -8.523 1.00 88.12 88 GLN A N 1
ATOM 702 C CA . GLN A 1 88 ? 18.937 -3.766 -7.684 1.00 88.12 88 GLN A CA 1
ATOM 703 C C . GLN A 1 88 ? 18.528 -3.782 -6.206 1.00 88.12 88 GLN A C 1
ATOM 705 O O . GLN A 1 88 ? 18.761 -4.777 -5.524 1.00 88.12 88 GLN A O 1
ATOM 710 N N . LEU A 1 89 ? 17.837 -2.733 -5.745 1.00 85.44 89 LEU A N 1
ATOM 711 C CA . LEU A 1 89 ? 17.245 -2.707 -4.408 1.00 85.44 89 LEU A CA 1
ATOM 712 C C . LEU A 1 89 ? 16.226 -3.840 -4.232 1.00 85.44 89 LEU A C 1
ATOM 714 O O . LEU A 1 89 ? 16.249 -4.519 -3.213 1.00 85.44 89 LEU A O 1
ATOM 718 N N . ALA A 1 90 ? 15.368 -4.089 -5.226 1.00 86.19 90 ALA A N 1
ATOM 719 C CA . ALA A 1 90 ? 14.386 -5.176 -5.166 1.00 86.19 90 ALA A CA 1
ATOM 720 C C . ALA A 1 90 ? 15.050 -6.540 -4.904 1.00 86.19 90 ALA A C 1
ATOM 722 O O . ALA A 1 90 ? 14.608 -7.304 -4.044 1.00 86.19 90 ALA A O 1
ATOM 723 N N . LYS A 1 91 ? 16.147 -6.814 -5.618 1.00 86.81 91 LYS A N 1
ATOM 724 C CA . LYS A 1 91 ? 16.934 -8.038 -5.468 1.00 86.81 91 LYS A CA 1
ATOM 725 C C . LYS A 1 91 ? 17.600 -8.131 -4.095 1.00 86.81 91 LYS A C 1
ATOM 727 O O . LYS A 1 91 ? 17.525 -9.175 -3.459 1.00 86.81 91 LYS A O 1
ATOM 732 N N . GLU A 1 92 ? 18.189 -7.041 -3.609 1.00 88.69 92 GLU A N 1
ATOM 733 C CA . GLU A 1 92 ? 18.784 -6.988 -2.267 1.00 88.69 92 GLU A CA 1
ATOM 734 C C . GLU A 1 92 ? 17.743 -7.262 -1.175 1.00 88.69 92 GLU A C 1
ATOM 736 O O . GLU A 1 92 ? 17.971 -8.104 -0.311 1.00 88.69 92 GLU A O 1
ATOM 741 N N . LEU A 1 93 ? 16.565 -6.634 -1.250 1.00 84.62 93 LEU A N 1
ATOM 742 C CA . LEU A 1 93 ? 15.468 -6.865 -0.302 1.00 84.62 93 LEU A CA 1
ATOM 743 C C . LEU A 1 93 ? 14.957 -8.317 -0.340 1.00 84.62 93 LEU A C 1
ATOM 745 O O . LEU A 1 93 ? 14.536 -8.858 0.687 1.00 84.62 93 LEU A O 1
ATOM 749 N N . TYR A 1 94 ? 14.977 -8.954 -1.514 1.00 85.06 94 TYR A N 1
ATOM 750 C CA . TYR A 1 94 ? 14.603 -10.359 -1.664 1.00 85.06 94 TYR A CA 1
ATOM 751 C C . TYR A 1 94 ? 15.649 -11.307 -1.058 1.00 85.06 94 TYR A C 1
ATOM 753 O O . TYR A 1 94 ? 15.272 -12.244 -0.347 1.00 85.06 94 TYR A O 1
ATOM 761 N N . ASP A 1 95 ? 16.935 -11.042 -1.292 1.00 86.19 95 ASP A N 1
ATOM 762 C CA . ASP A 1 95 ? 18.053 -11.898 -0.877 1.00 86.19 95 ASP A CA 1
ATOM 763 C C . ASP A 1 95 ? 18.407 -11.776 0.625 1.00 86.19 95 ASP A C 1
ATOM 765 O O . ASP A 1 95 ? 18.976 -12.717 1.181 1.00 86.19 95 ASP A O 1
ATOM 769 N N . MET A 1 96 ? 18.070 -10.656 1.285 1.00 76.19 96 MET A N 1
ATOM 770 C CA . MET A 1 96 ? 18.296 -10.403 2.729 1.00 76.19 96 MET A CA 1
ATOM 7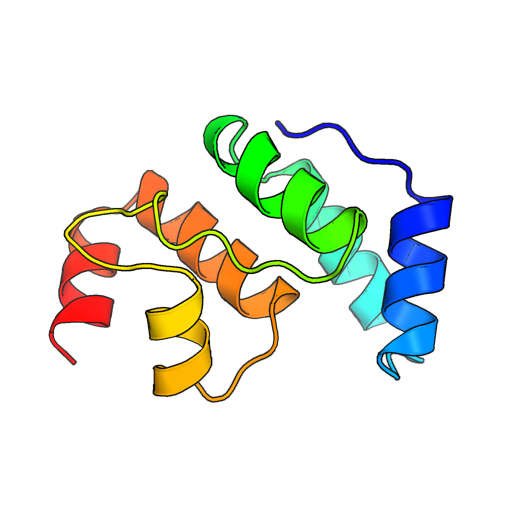71 C C . MET A 1 96 ? 17.543 -11.351 3.666 1.00 76.19 96 MET A C 1
ATOM 773 O O . MET A 1 96 ? 18.165 -11.908 4.593 1.00 76.19 96 MET A O 1
#

Secondary structure (DSSP, 8-state):
-----HHHHHHHHHHTT---HHHHHHHHHHHTT--GGGHHHHHHHHHH----TT--BTTB-HHHHHHHHT--HHHHHHHHHHHHH-HHHHHHHHH-

Radius of gyration: 12.93 Å; chains: 1; bounding box: 32×26×26 Å